Protein AF-A0A498IZJ6-F1 (afdb_monomer_lite)

Foldseek 3Di:
DDDPVPDDLVVLLVVLLPDDLVVLLVQLVPDVVSVVSLQDPPRDNPCPPPDAKDKDWDQDPPANVPIWIWIADPVVRDIDTDPRDPDDDDWDWDDDRFKTWTDDQWTWIDGSRNPDIDIDPGDPDGFDPWDKDWAQDPPPDPDRDIDIDTHDGD

Organism: Malus domestica (NCBI:txid3750)

pLDDT: mean 71.9, std 11.38, range [39.22, 87.38]

Structure (mmCIF, N/CA/C/O backbone):
data_AF-A0A498IZJ6-F1
#
_entry.id   AF-A0A498IZJ6-F1
#
loop_
_atom_site.group_PDB
_atom_site.id
_atom_site.type_symbol
_atom_site.label_atom_id
_atom_site.label_alt_id
_atom_site.label_comp_id
_atom_site.label_asym_id
_atom_site.label_entity_id
_atom_site.label_seq_id
_atom_site.pdbx_PDB_ins_code
_atom_site.Cartn_x
_atom_site.Cartn_y
_atom_site.Cartn_z
_atom_site.occupancy
_atom_site.B_iso_or_equiv
_atom_site.auth_seq_id
_atom_site.auth_comp_id
_atom_site.auth_asym_id
_atom_site.auth_atom_id
_atom_site.pdbx_PDB_model_num
ATOM 1 N N . MET A 1 1 ? -16.323 14.427 35.133 1.00 39.22 1 MET A N 1
ATOM 2 C CA . MET A 1 1 ? -15.721 14.574 33.794 1.00 39.22 1 MET A CA 1
ATOM 3 C C . MET A 1 1 ? -14.907 13.311 33.567 1.00 39.22 1 MET A C 1
ATOM 5 O O . MET A 1 1 ? -13.856 13.166 34.170 1.00 39.22 1 MET A O 1
ATOM 9 N N . THR A 1 2 ? -15.476 12.313 32.896 1.00 48.03 2 THR A N 1
ATOM 10 C CA . THR A 1 2 ? -14.804 11.030 32.653 1.00 48.03 2 THR A CA 1
ATOM 11 C C . THR A 1 2 ? -13.786 11.234 31.545 1.00 48.03 2 THR A C 1
ATOM 13 O O . THR A 1 2 ? -14.148 11.530 30.408 1.00 48.03 2 THR A O 1
ATOM 16 N N . GLU A 1 3 ? -12.505 11.148 31.883 1.00 59.25 3 GLU A N 1
ATOM 17 C CA . GLU A 1 3 ? -11.463 11.241 30.876 1.00 59.25 3 GLU A CA 1
ATOM 18 C C . GLU A 1 3 ? -11.480 10.003 29.974 1.00 59.25 3 GLU A C 1
ATOM 20 O O . GLU A 1 3 ? -11.543 8.864 30.442 1.00 59.25 3 GLU A O 1
ATOM 25 N N . ILE A 1 4 ? -11.356 10.229 28.666 1.00 62.50 4 ILE A N 1
ATOM 26 C CA . ILE A 1 4 ? -11.164 9.181 27.651 1.00 62.50 4 ILE A CA 1
ATOM 27 C C . ILE A 1 4 ? -9.932 8.302 27.947 1.00 62.50 4 ILE A C 1
ATOM 29 O O . ILE A 1 4 ? -9.859 7.170 27.476 1.00 62.50 4 ILE A O 1
ATOM 33 N N . SER A 1 5 ? -8.998 8.782 28.775 1.00 62.91 5 SER A N 1
ATOM 34 C CA . SER A 1 5 ? -7.843 8.032 29.283 1.00 62.91 5 SER A CA 1
ATOM 35 C C . SER A 1 5 ? -8.218 6.820 30.154 1.00 62.91 5 SER A C 1
ATOM 37 O O . SER A 1 5 ? -7.383 5.942 30.348 1.00 62.91 5 SER A O 1
ATOM 39 N N . SER A 1 6 ? -9.462 6.734 30.643 1.00 69.38 6 SER A N 1
ATOM 40 C CA . SER A 1 6 ? -9.964 5.609 31.454 1.00 69.38 6 SER A CA 1
ATOM 41 C C . SER A 1 6 ? -10.548 4.443 30.640 1.00 69.38 6 SER A C 1
ATOM 43 O O . SER A 1 6 ? -10.958 3.432 31.214 1.00 69.38 6 SER A O 1
ATOM 45 N N . LEU A 1 7 ? -10.606 4.561 29.308 1.00 78.25 7 LEU A N 1
ATOM 46 C CA . LEU A 1 7 ? -11.184 3.535 28.444 1.00 78.25 7 LEU A CA 1
ATOM 47 C C . LEU A 1 7 ? -10.202 2.373 28.219 1.00 78.25 7 LEU A C 1
ATOM 49 O O . LEU A 1 7 ? -9.027 2.593 27.931 1.00 78.25 7 LEU A O 1
ATOM 53 N N . SER A 1 8 ? -10.688 1.129 28.302 1.00 86.00 8 SER A N 1
ATOM 54 C CA . SER A 1 8 ? -9.873 -0.061 28.010 1.00 86.00 8 SER A CA 1
ATOM 55 C C . SER A 1 8 ? -9.292 -0.012 26.589 1.00 86.00 8 SER A C 1
ATOM 57 O O . SER A 1 8 ? -9.978 0.379 25.641 1.00 86.00 8 SER A O 1
ATOM 59 N N . SER A 1 9 ? -8.046 -0.478 26.441 1.00 83.62 9 SER A N 1
ATOM 60 C CA . SER A 1 9 ? -7.338 -0.618 25.158 1.00 83.62 9 SER A CA 1
ATOM 61 C C . SER A 1 9 ? -8.194 -1.307 24.092 1.00 83.62 9 SER A C 1
ATOM 63 O O . SER A 1 9 ? -8.222 -0.866 22.944 1.00 83.62 9 SER A O 1
ATOM 65 N N . ASP A 1 10 ? -8.918 -2.362 24.465 1.00 83.19 10 ASP A N 1
ATOM 66 C CA . ASP A 1 10 ? -9.689 -3.162 23.507 1.00 83.19 10 ASP A CA 1
ATOM 67 C C . ASP A 1 10 ? -10.897 -2.397 22.972 1.00 83.19 10 ASP A C 1
ATOM 69 O O . ASP A 1 10 ? -11.171 -2.416 21.773 1.00 83.19 10 ASP A O 1
ATOM 73 N N . VAL A 1 11 ? -11.570 -1.640 23.842 1.00 86.62 11 VAL A N 1
ATOM 74 C CA . VAL A 1 11 ? -12.684 -0.776 23.441 1.00 86.62 11 VAL A CA 1
ATOM 75 C C . VAL A 1 11 ? -12.174 0.363 22.561 1.00 86.62 11 VAL A C 1
ATOM 77 O O . VAL A 1 11 ? -12.809 0.702 21.566 1.00 86.62 11 VAL A O 1
ATOM 80 N N . MET A 1 12 ? -10.997 0.915 22.868 1.00 87.06 12 MET A N 1
ATOM 81 C CA . MET A 1 12 ? -10.388 1.956 22.042 1.00 87.06 12 MET A CA 1
ATOM 82 C C . MET A 1 12 ? -10.036 1.445 20.639 1.00 87.06 12 MET A C 1
ATOM 84 O O . MET A 1 12 ? -10.379 2.083 19.643 1.00 87.06 12 MET A O 1
ATOM 88 N N . LYS A 1 13 ? -9.402 0.268 20.541 1.00 83.88 13 LYS A N 1
ATOM 89 C CA . LYS A 1 13 ? -9.124 -0.386 19.251 1.00 83.88 13 LYS A CA 1
ATOM 90 C C . LYS A 1 13 ? -10.409 -0.633 18.471 1.00 83.88 13 LYS A C 1
ATOM 92 O O . LYS A 1 13 ? -10.448 -0.350 17.277 1.00 83.88 13 LYS A O 1
ATOM 97 N N . LEU A 1 14 ? -11.456 -1.104 19.147 1.00 85.25 14 LEU A N 1
ATOM 98 C CA . LEU A 1 14 ? -12.752 -1.349 18.531 1.00 85.25 14 LEU A CA 1
ATOM 99 C C . LEU A 1 14 ? -13.353 -0.056 17.963 1.00 85.25 14 LEU A C 1
ATOM 101 O O . LEU A 1 14 ? -13.701 -0.026 16.788 1.00 85.25 14 LEU A O 1
ATOM 105 N N . ILE A 1 15 ? -13.402 1.030 18.741 1.00 87.38 15 ILE A N 1
ATOM 106 C CA . ILE A 1 15 ? -13.911 2.333 18.277 1.00 87.38 15 ILE A CA 1
ATOM 107 C C . ILE A 1 15 ? -13.124 2.828 17.061 1.00 87.38 15 ILE A C 1
ATOM 109 O O . ILE A 1 15 ? -13.723 3.204 16.056 1.00 87.38 15 ILE A O 1
ATOM 113 N N . LEU A 1 16 ? -11.790 2.795 17.127 1.00 85.38 16 LEU A N 1
ATOM 114 C CA . LEU A 1 16 ? -10.938 3.206 16.010 1.00 85.38 16 LEU A CA 1
ATOM 115 C C . LEU A 1 16 ? -11.156 2.360 14.754 1.00 85.38 16 LEU A C 1
ATOM 117 O O . LEU A 1 16 ? -11.071 2.888 13.651 1.00 85.38 16 LEU A O 1
ATOM 121 N N . SER A 1 17 ? -11.450 1.069 14.906 1.00 81.75 17 SER A N 1
ATOM 122 C CA . SER A 1 17 ? -11.712 0.164 13.782 1.00 81.75 17 SER A CA 1
ATOM 123 C C . SER A 1 17 ? -13.012 0.493 13.025 1.00 81.75 17 SER A C 1
ATOM 125 O O . SER A 1 17 ? -13.178 0.099 11.870 1.00 81.75 17 SER A O 1
ATOM 127 N N . TYR A 1 18 ? -13.919 1.261 13.645 1.00 81.38 18 TYR A N 1
ATOM 128 C CA . TYR A 1 18 ? -15.123 1.785 12.995 1.00 81.38 18 TYR A CA 1
ATOM 129 C C . TYR A 1 18 ? -14.911 3.118 12.273 1.00 81.38 18 TYR A C 1
ATOM 131 O O . TYR A 1 18 ? -15.814 3.594 11.585 1.00 81.38 18 TYR A O 1
ATOM 139 N N . LEU A 1 19 ? -13.745 3.745 12.425 1.00 80.56 19 LEU A N 1
ATOM 140 C CA . LEU A 1 19 ? -13.457 5.004 11.755 1.00 80.56 19 LEU A CA 1
ATOM 141 C C . LEU A 1 19 ? -13.003 4.753 10.319 1.00 80.56 19 LEU A C 1
ATOM 143 O O . LEU A 1 19 ? -12.208 3.860 10.039 1.00 80.56 19 LEU A O 1
ATOM 147 N N . LEU A 1 20 ? -13.458 5.616 9.411 1.00 76.69 20 LEU A N 1
ATOM 148 C CA . LEU A 1 20 ? -12.941 5.659 8.048 1.00 76.69 20 LEU A CA 1
ATOM 149 C C . LEU A 1 20 ? -11.434 5.961 8.067 1.00 76.69 20 LEU A C 1
ATOM 151 O O . LEU A 1 20 ? -10.970 6.764 8.883 1.00 76.69 20 LEU A O 1
ATOM 155 N N . ILE A 1 21 ? -10.688 5.396 7.114 1.00 74.00 21 ILE A N 1
ATOM 156 C CA . ILE A 1 21 ? -9.237 5.603 6.961 1.00 74.00 21 ILE A CA 1
ATOM 157 C C . ILE A 1 21 ? -8.805 7.085 7.049 1.00 74.00 21 ILE A C 1
ATOM 159 O O . ILE A 1 21 ? -7.841 7.347 7.769 1.00 74.00 21 ILE A O 1
ATOM 163 N N . PRO A 1 22 ? -9.472 8.091 6.434 1.00 73.50 22 PRO A N 1
ATOM 164 C CA . PRO A 1 22 ? -9.018 9.479 6.523 1.00 73.50 22 PRO A CA 1
ATOM 165 C C . PRO A 1 22 ? -9.097 9.998 7.963 1.00 73.50 22 PRO A C 1
ATOM 167 O O . PRO A 1 22 ? -8.213 10.719 8.432 1.00 73.50 22 PRO A O 1
ATOM 170 N N . THR A 1 23 ? -10.148 9.608 8.684 1.00 79.56 23 THR A N 1
ATOM 171 C CA . THR A 1 23 ? -10.329 9.932 10.099 1.00 79.56 23 THR A CA 1
ATOM 172 C C . THR A 1 23 ? -9.284 9.222 10.944 1.00 79.56 23 THR A C 1
ATOM 174 O O . THR A 1 23 ? -8.745 9.828 11.864 1.00 79.56 23 THR A O 1
ATOM 177 N N . LEU A 1 24 ? -8.942 7.980 10.602 1.00 80.19 24 LEU A N 1
ATOM 178 C CA . LEU A 1 24 ? -7.921 7.200 11.290 1.00 80.19 24 LEU A CA 1
ATOM 179 C C . LEU A 1 24 ? -6.514 7.797 11.110 1.00 80.19 24 LEU A C 1
ATOM 181 O O . LEU A 1 24 ? -5.767 7.920 12.079 1.00 80.19 24 LEU A O 1
ATOM 185 N N . ILE A 1 25 ? -6.179 8.257 9.901 1.00 76.56 25 ILE A N 1
ATOM 186 C CA . ILE A 1 25 ? -4.926 8.975 9.613 1.00 76.56 25 ILE A CA 1
ATOM 187 C C . ILE A 1 25 ? -4.857 10.284 10.415 1.00 76.56 25 ILE A C 1
ATOM 189 O O . ILE A 1 25 ? -3.824 10.616 10.991 1.00 76.56 25 ILE A O 1
ATOM 193 N N . ARG A 1 26 ? -5.960 11.035 10.507 1.00 80.56 26 ARG A N 1
ATOM 194 C CA . ARG A 1 26 ? -6.005 12.247 11.347 1.00 80.56 26 ARG A CA 1
ATOM 195 C C . ARG A 1 26 ? -5.889 11.911 12.834 1.00 80.56 26 ARG A C 1
ATOM 197 O O . ARG A 1 26 ? -5.153 12.577 13.555 1.00 80.56 26 ARG A O 1
ATOM 204 N N . ALA A 1 27 ? -6.578 10.865 13.281 1.00 83.25 27 ALA A N 1
ATOM 205 C CA . ALA A 1 27 ? -6.551 10.361 14.649 1.00 83.25 27 ALA A CA 1
ATOM 206 C C . ALA A 1 27 ? -5.133 9.942 15.080 1.00 83.25 27 ALA A C 1
ATOM 208 O O . ALA A 1 27 ? -4.716 10.239 16.203 1.00 83.25 27 ALA A O 1
ATOM 209 N N . SER A 1 28 ? -4.363 9.313 14.187 1.00 80.00 28 SER A N 1
ATOM 210 C CA . SER A 1 28 ? -2.974 8.939 14.467 1.00 80.00 28 SER A CA 1
ATOM 211 C C . SER A 1 28 ? -2.042 10.154 14.572 1.00 80.00 28 SER A C 1
ATOM 213 O O . SER A 1 28 ? -1.088 10.118 15.346 1.00 80.00 28 S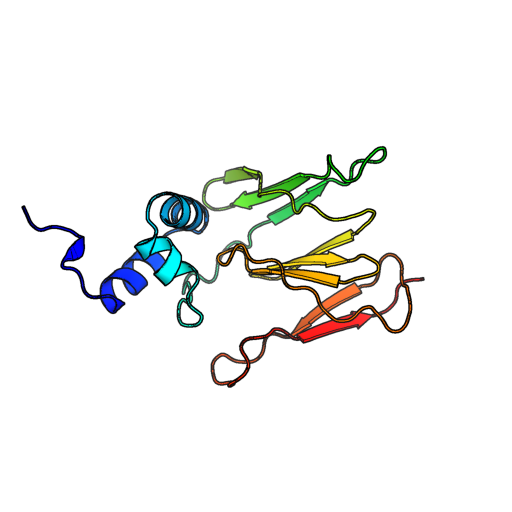ER A O 1
ATOM 215 N N . ALA A 1 29 ? -2.333 11.254 13.872 1.00 80.19 29 ALA A N 1
ATOM 216 C CA . ALA A 1 29 ? -1.526 12.474 13.931 1.00 80.19 29 ALA A CA 1
ATOM 217 C C . ALA A 1 29 ? -1.724 13.293 15.222 1.00 80.19 29 ALA A C 1
ATOM 219 O O . ALA A 1 29 ? -0.806 13.996 15.645 1.00 80.19 29 ALA A O 1
ATOM 220 N N . ILE A 1 30 ? -2.900 13.219 15.858 1.00 85.56 30 ILE A N 1
ATOM 221 C CA . ILE A 1 30 ? -3.242 14.086 17.002 1.00 85.56 30 ILE A CA 1
ATOM 222 C C . ILE A 1 30 ? -2.851 13.513 18.369 1.00 85.56 30 ILE A C 1
ATOM 224 O O . ILE A 1 30 ? -2.651 14.282 19.309 1.00 85.56 30 ILE A O 1
ATOM 228 N N . TYR A 1 31 ? -2.744 12.186 18.518 1.00 84.38 31 TYR A N 1
ATOM 229 C CA . TYR A 1 31 ? -2.487 11.574 19.824 1.00 84.38 31 TYR A CA 1
ATOM 230 C C . TYR A 1 31 ? -1.605 10.324 19.739 1.00 84.38 31 TYR A C 1
ATOM 232 O O . TYR A 1 31 ? -1.946 9.333 19.094 1.00 84.38 31 TYR A O 1
ATOM 240 N N . LYS A 1 32 ? -0.478 10.335 20.467 1.00 84.06 32 LYS A N 1
ATOM 241 C CA . LYS A 1 32 ? 0.531 9.255 20.446 1.00 84.06 32 LYS A CA 1
ATOM 242 C C . LYS A 1 32 ? -0.042 7.887 20.822 1.00 84.06 32 LYS A C 1
ATOM 244 O O . LYS A 1 32 ? 0.387 6.870 20.286 1.00 84.06 32 LYS A O 1
ATOM 249 N N . HIS A 1 33 ? -1.004 7.851 21.743 1.00 85.19 33 HIS A N 1
ATOM 250 C CA . HIS A 1 33 ? -1.614 6.594 22.168 1.00 85.19 33 HIS A CA 1
ATOM 251 C C . HIS A 1 33 ? -2.511 6.009 21.069 1.00 85.19 33 HIS A C 1
ATOM 253 O O . HIS A 1 33 ? -2.462 4.813 20.805 1.00 85.19 33 HIS A O 1
ATOM 259 N N . TRP A 1 34 ? -3.264 6.860 20.364 1.00 86.38 34 TRP A N 1
ATOM 260 C CA . TRP A 1 34 ? -4.059 6.440 19.209 1.00 86.38 34 TRP A CA 1
ATOM 261 C C . TRP A 1 34 ? -3.160 5.965 18.074 1.00 86.38 34 TRP A C 1
ATOM 263 O O . TRP A 1 34 ? -3.388 4.886 17.541 1.00 86.38 34 TRP A O 1
ATOM 273 N N . HIS A 1 35 ? -2.076 6.690 17.786 1.00 84.12 35 HIS A N 1
ATOM 274 C CA . HIS A 1 35 ? -1.050 6.229 16.852 1.00 84.12 35 HIS A CA 1
ATOM 275 C C . HIS A 1 35 ? -0.528 4.829 17.212 1.00 84.12 35 HIS A C 1
ATOM 277 O O . HIS A 1 35 ? -0.428 3.965 16.345 1.00 84.12 35 HIS A O 1
ATOM 283 N N . SER A 1 36 ? -0.219 4.580 18.490 1.00 84.69 36 SER A N 1
ATOM 284 C CA . SER A 1 36 ? 0.240 3.269 18.973 1.00 84.69 36 SER A CA 1
ATOM 285 C C . SER A 1 36 ? -0.783 2.155 18.714 1.00 84.69 36 SER A C 1
ATOM 287 O O . SER A 1 36 ? -0.421 1.079 18.238 1.00 84.69 36 SER A O 1
ATOM 289 N N . PHE A 1 37 ? -2.073 2.415 18.950 1.00 85.06 37 PHE A N 1
ATOM 290 C CA . PHE A 1 37 ? -3.122 1.438 18.655 1.00 85.06 37 PHE A CA 1
ATOM 291 C C . PHE A 1 37 ? -3.272 1.174 17.158 1.00 85.06 37 PHE A C 1
ATOM 293 O O . PHE A 1 37 ? -3.289 0.014 16.763 1.00 85.06 37 PHE A O 1
ATOM 300 N N . ILE A 1 38 ? -3.322 2.227 16.340 1.00 80.62 38 ILE A N 1
ATOM 301 C CA . ILE A 1 38 ? -3.514 2.145 14.881 1.00 80.62 38 ILE A CA 1
ATOM 302 C C . ILE A 1 38 ? -2.338 1.429 14.205 1.00 80.62 38 ILE A C 1
ATOM 304 O O . ILE A 1 38 ? -2.524 0.624 13.298 1.00 80.62 38 ILE A O 1
ATOM 308 N N . SER A 1 39 ? -1.115 1.692 14.672 1.00 76.25 39 SER A N 1
ATOM 309 C CA . SER A 1 39 ? 0.108 1.085 14.131 1.00 76.25 39 SER A CA 1
ATOM 310 C C . SER A 1 39 ? 0.366 -0.347 14.621 1.00 76.25 39 SER A C 1
ATOM 312 O O . SER A 1 39 ? 1.270 -1.017 14.109 1.00 76.25 39 SER A O 1
ATOM 314 N N . SER A 1 40 ? -0.423 -0.845 15.580 1.00 76.50 40 SER A N 1
ATOM 315 C CA . SER A 1 40 ? -0.282 -2.194 16.132 1.00 76.50 40 SER A CA 1
ATOM 316 C C . SER A 1 40 ? -0.465 -3.275 15.061 1.00 76.50 40 SER A C 1
ATOM 318 O O . SER A 1 40 ? -1.288 -3.156 14.158 1.00 76.50 40 SER A O 1
ATOM 320 N N . SER A 1 41 ? 0.260 -4.391 15.181 1.00 68.56 41 SER A N 1
ATOM 321 C CA . SER A 1 41 ? 0.037 -5.580 14.343 1.00 68.56 41 SER A CA 1
ATOM 322 C C . SER A 1 41 ? -1.335 -6.220 14.561 1.00 68.56 41 SER A C 1
ATOM 324 O O . SER A 1 41 ? -1.847 -6.859 13.654 1.00 68.56 41 SER A O 1
ATOM 326 N N . THR A 1 42 ? -1.922 -6.028 15.744 1.00 71.38 42 THR A N 1
ATOM 327 C CA . THR A 1 42 ? -3.245 -6.564 16.109 1.00 71.38 42 THR A CA 1
ATOM 328 C C . THR A 1 42 ? -4.403 -5.691 15.640 1.00 71.38 42 THR A C 1
ATOM 330 O O . THR A 1 42 ? -5.557 -6.090 15.765 1.00 71.38 42 THR A O 1
ATOM 333 N N . PHE A 1 43 ? -4.114 -4.487 15.142 1.00 73.00 43 PHE A N 1
ATOM 334 C CA . PHE A 1 43 ? -5.141 -3.594 14.641 1.00 73.00 43 PHE A CA 1
ATOM 335 C C . PHE A 1 43 ? -5.516 -4.011 13.222 1.00 73.00 43 PHE A C 1
ATOM 337 O O . PHE A 1 43 ? -4.705 -3.935 12.302 1.00 73.00 43 PHE A O 1
ATOM 344 N N . SER A 1 44 ? -6.752 -4.466 13.068 1.00 67.12 44 SER A N 1
ATOM 345 C CA . SER A 1 44 ? -7.373 -4.742 11.782 1.00 67.12 44 SER A CA 1
ATOM 346 C C . SER A 1 44 ? -8.604 -3.856 11.686 1.00 67.12 44 SER A C 1
ATOM 348 O O . SER A 1 44 ? -9.433 -3.851 12.599 1.00 67.12 44 SER A O 1
ATOM 350 N N . SER A 1 45 ? -8.696 -3.069 10.616 1.00 64.81 45 SER A N 1
ATOM 351 C CA . SER A 1 45 ? -9.934 -2.370 10.297 1.00 64.81 45 SER A CA 1
ATOM 352 C C . SER A 1 45 ? -10.874 -3.381 9.634 1.00 64.81 45 SER A C 1
ATOM 354 O O . SER A 1 45 ? -10.561 -3.858 8.545 1.00 64.81 45 SER A O 1
ATOM 356 N N . PRO A 1 46 ? -12.015 -3.741 10.249 1.00 53.88 46 PRO A N 1
ATOM 357 C CA . PRO A 1 46 ? -12.969 -4.686 9.676 1.00 53.88 46 PRO A CA 1
ATOM 358 C C . PRO A 1 46 ? -13.730 -4.101 8.482 1.00 53.88 46 PRO A C 1
ATOM 360 O O . PRO A 1 46 ? -14.506 -4.814 7.845 1.00 53.88 46 PRO A O 1
ATOM 363 N N . HIS A 1 47 ? -13.540 -2.814 8.171 1.00 54.84 47 HIS A N 1
ATOM 364 C CA . HIS A 1 47 ? -14.129 -2.187 7.000 1.00 54.84 47 HIS A CA 1
ATOM 365 C C . HIS A 1 47 ? -13.391 -2.662 5.749 1.00 54.84 47 HIS A C 1
ATOM 367 O O . HIS A 1 47 ?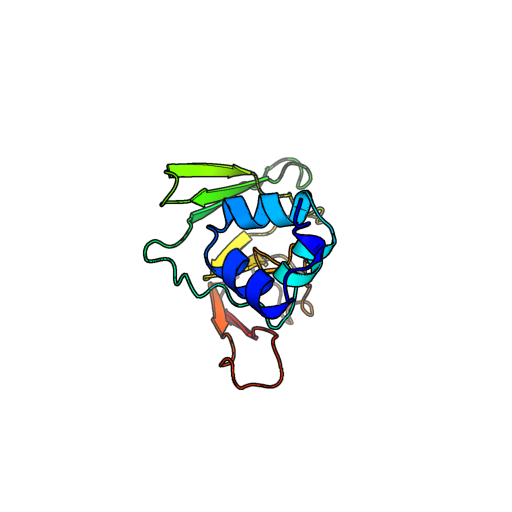 -12.602 -1.933 5.161 1.00 54.84 47 HIS A O 1
ATOM 373 N N . SER A 1 48 ? -13.700 -3.894 5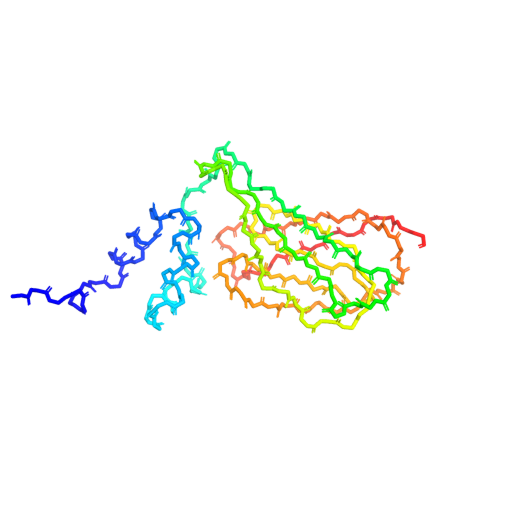.331 1.00 52.16 48 SER A N 1
ATOM 374 C CA . SER A 1 48 ? -13.610 -4.312 3.937 1.00 52.16 48 SER A CA 1
ATOM 375 C C . SER A 1 48 ? -14.346 -3.248 3.135 1.00 52.16 48 SER A C 1
ATOM 377 O O . SER A 1 48 ? -15.575 -3.115 3.201 1.00 52.16 48 SER A O 1
ATOM 379 N N . HIS A 1 49 ? -13.571 -2.378 2.503 1.00 58.19 49 HIS A N 1
ATOM 380 C CA . HIS A 1 49 ? -14.117 -1.255 1.784 1.00 58.19 49 HIS A CA 1
ATOM 381 C C . HIS A 1 49 ? -14.969 -1.818 0.646 1.00 58.19 49 HIS A C 1
ATOM 383 O O . HIS A 1 49 ? -14.444 -2.336 -0.332 1.00 58.19 49 HIS A O 1
ATOM 389 N N . LYS A 1 50 ? -16.302 -1.691 0.750 1.00 64.62 50 LYS A N 1
ATOM 390 C CA . LYS A 1 50 ? -17.224 -1.995 -0.364 1.00 64.62 50 LYS A CA 1
ATOM 391 C C . LYS A 1 50 ? -16.824 -1.264 -1.653 1.00 64.62 50 LYS A C 1
ATOM 393 O O . LYS A 1 50 ? -17.213 -1.683 -2.737 1.00 64.62 50 LYS A O 1
ATOM 398 N N . TYR A 1 51 ? -16.069 -0.175 -1.509 1.00 71.31 51 TYR A N 1
ATOM 399 C CA . TYR A 1 51 ? -15.509 0.627 -2.581 1.00 71.31 51 TYR A CA 1
ATOM 400 C C . TYR A 1 51 ? -14.001 0.785 -2.359 1.00 71.31 51 TYR A C 1
ATOM 402 O O . TYR A 1 51 ? -13.619 1.478 -1.412 1.00 71.31 51 TYR A O 1
ATOM 410 N N . PRO A 1 52 ? -13.149 0.166 -3.191 1.00 73.69 52 PRO A N 1
ATOM 411 C CA . PRO A 1 52 ? -11.707 0.267 -3.028 1.00 73.69 52 PRO A CA 1
ATOM 412 C C . PRO A 1 52 ? -11.257 1.721 -3.172 1.00 73.69 52 PRO A C 1
ATOM 414 O O . PRO A 1 52 ? -11.805 2.489 -3.969 1.00 73.69 52 PRO A O 1
ATOM 417 N N . TRP A 1 53 ? -10.259 2.103 -2.384 1.00 76.50 53 TRP A N 1
ATOM 418 C CA . TRP A 1 53 ? -9.603 3.394 -2.538 1.00 76.50 53 TRP A CA 1
ATOM 419 C C . TRP A 1 53 ? -8.791 3.412 -3.828 1.00 76.50 53 TRP A C 1
ATOM 421 O O . TRP A 1 53 ? -8.206 2.404 -4.220 1.00 76.50 53 TRP A O 1
ATOM 431 N N . PHE A 1 54 ? -8.758 4.564 -4.492 1.00 79.06 54 PHE A N 1
ATOM 432 C CA . PHE A 1 54 ? -7.972 4.727 -5.709 1.00 79.06 54 PHE A CA 1
ATOM 433 C C . PHE A 1 54 ? -6.733 5.562 -5.415 1.00 79.06 54 PHE A C 1
ATOM 435 O O . PHE A 1 54 ? -6.834 6.669 -4.895 1.00 79.06 54 PHE A O 1
ATOM 442 N N . PHE A 1 55 ? -5.560 5.056 -5.770 1.00 77.25 55 PHE A N 1
ATOM 443 C CA . PHE A 1 55 ? -4.296 5.724 -5.491 1.00 77.25 55 PHE A CA 1
ATOM 444 C C . PHE A 1 55 ? -3.595 6.126 -6.782 1.00 77.25 55 PHE A C 1
ATOM 446 O O . PHE A 1 55 ? -3.632 5.411 -7.781 1.00 77.25 55 PHE A O 1
ATOM 453 N N . LEU A 1 56 ? -2.943 7.285 -6.752 1.00 79.69 56 LEU A N 1
ATOM 454 C CA . LEU A 1 56 ? -2.200 7.826 -7.881 1.00 79.69 56 LEU A CA 1
ATOM 455 C C . LEU A 1 56 ? -0.821 8.283 -7.421 1.00 79.69 56 LEU A C 1
ATOM 457 O O . LEU A 1 56 ? -0.701 9.020 -6.444 1.00 79.69 56 LEU A O 1
ATOM 461 N N . TYR A 1 57 ? 0.212 7.909 -8.166 1.00 76.44 57 TYR A N 1
ATOM 462 C CA . TYR A 1 57 ? 1.562 8.423 -7.976 1.00 76.44 57 TYR A CA 1
ATOM 463 C C . TYR A 1 57 ? 1.986 9.214 -9.207 1.00 76.44 57 TYR A C 1
ATOM 465 O O . TYR A 1 57 ? 2.134 8.676 -10.304 1.00 76.44 57 TYR A O 1
ATOM 473 N N . GLY A 1 58 ? 2.166 10.515 -9.022 1.00 75.00 58 GLY A N 1
ATOM 474 C CA . GLY A 1 58 ? 2.727 11.405 -10.022 1.00 75.00 58 GLY A CA 1
ATOM 475 C C . GLY A 1 58 ? 4.248 11.349 -9.979 1.00 75.00 58 GLY A C 1
ATOM 476 O O . GLY A 1 58 ? 4.857 11.738 -8.980 1.00 75.00 58 GLY A O 1
ATOM 477 N N . ILE A 1 59 ? 4.852 10.906 -11.080 1.00 75.94 59 ILE A N 1
ATOM 478 C CA . ILE A 1 59 ? 6.299 10.968 -11.297 1.00 75.94 59 ILE A CA 1
ATOM 479 C C . ILE A 1 59 ? 6.620 12.303 -11.967 1.00 75.94 59 ILE A C 1
ATOM 481 O O . ILE A 1 59 ? 6.048 12.644 -13.002 1.00 75.94 59 ILE A O 1
ATOM 485 N N . HIS A 1 60 ? 7.539 13.064 -11.383 1.00 77.25 60 HIS A N 1
ATOM 486 C CA . HIS A 1 60 ? 7.993 14.326 -11.943 1.00 77.25 60 HIS A CA 1
ATOM 487 C C . HIS A 1 60 ? 9.254 14.116 -12.792 1.00 77.25 60 HIS A C 1
ATOM 489 O O . HIS A 1 60 ? 10.271 13.624 -12.304 1.00 77.25 60 HIS A O 1
ATOM 495 N N . ASN A 1 61 ? 9.208 14.527 -14.063 1.00 72.56 61 ASN A N 1
ATOM 496 C CA . ASN A 1 61 ? 10.249 14.204 -15.050 1.00 72.56 61 ASN A CA 1
ATOM 497 C C . ASN A 1 61 ? 11.619 14.838 -14.764 1.00 72.56 61 ASN A C 1
ATOM 499 O O . ASN A 1 61 ? 12.630 14.336 -15.246 1.00 72.56 61 ASN A O 1
ATOM 503 N N . THR A 1 62 ? 11.675 15.942 -14.013 1.00 74.81 62 THR A N 1
ATOM 504 C CA . THR A 1 62 ? 12.937 16.670 -13.786 1.00 74.81 62 THR A CA 1
ATOM 505 C C . THR A 1 62 ? 13.584 16.389 -12.433 1.00 74.81 62 THR A C 1
ATOM 507 O O . THR A 1 62 ? 14.770 16.652 -12.266 1.00 74.81 62 THR A O 1
ATOM 510 N N . SER A 1 63 ? 12.838 15.878 -11.449 1.00 71.88 63 SER A N 1
ATOM 511 C CA . SER A 1 63 ? 13.387 15.577 -10.123 1.00 71.88 63 SER A CA 1
ATOM 512 C C . SER A 1 63 ? 12.423 14.717 -9.316 1.00 71.88 63 SER A C 1
ATOM 514 O O . SER A 1 63 ? 11.270 15.095 -9.112 1.00 71.88 63 SER A O 1
ATOM 516 N N . SER A 1 64 ? 12.929 13.603 -8.784 1.00 69.94 64 SER A N 1
ATOM 517 C CA . SER A 1 64 ? 12.162 12.694 -7.925 1.00 69.94 64 SER A CA 1
ATOM 518 C C . SER A 1 64 ? 11.712 13.327 -6.610 1.00 69.94 64 SER A C 1
ATOM 520 O O . SER A 1 64 ? 10.757 12.851 -6.004 1.00 69.94 64 SER A O 1
ATOM 522 N N . ASN A 1 65 ? 12.350 14.422 -6.180 1.00 70.88 65 ASN A N 1
ATOM 523 C CA . ASN A 1 65 ? 11.960 15.143 -4.965 1.00 70.88 65 ASN A CA 1
ATOM 524 C C . ASN A 1 65 ? 10.572 15.794 -5.084 1.00 70.88 65 ASN A C 1
ATOM 526 O O . ASN A 1 65 ? 9.974 16.148 -4.071 1.00 70.88 65 ASN A O 1
ATOM 530 N N . PHE A 1 66 ? 10.058 15.950 -6.308 1.00 75.06 66 PHE A N 1
ATOM 531 C CA . PHE A 1 66 ? 8.728 16.497 -6.567 1.00 75.06 66 PHE A CA 1
ATOM 532 C C . PHE A 1 66 ? 7.681 15.426 -6.875 1.00 75.06 66 PHE A C 1
ATOM 534 O O . PHE A 1 66 ? 6.561 15.783 -7.237 1.00 75.06 66 PHE A O 1
ATOM 541 N N . ASN A 1 67 ? 8.000 14.138 -6.719 1.00 77.56 67 ASN A N 1
ATOM 542 C CA . ASN A 1 67 ? 7.001 13.085 -6.863 1.00 77.56 67 ASN A CA 1
ATOM 543 C C . ASN A 1 67 ? 5.916 13.225 -5.783 1.00 77.56 67 ASN A C 1
ATOM 545 O O . ASN A 1 67 ? 6.196 13.511 -4.609 1.00 77.56 67 ASN A O 1
ATOM 549 N N . GLN A 1 68 ? 4.661 13.023 -6.175 1.00 78.69 68 GLN A N 1
ATOM 550 C CA . GLN A 1 68 ? 3.505 13.196 -5.293 1.00 78.69 68 GLN A CA 1
ATOM 551 C C . GLN A 1 68 ? 2.607 11.972 -5.348 1.00 78.69 68 GLN A C 1
ATOM 553 O O . GLN A 1 68 ? 2.346 11.436 -6.418 1.00 78.69 68 GLN A O 1
ATOM 558 N N . SER A 1 69 ? 2.113 11.554 -4.190 1.00 78.56 69 SER A N 1
ATOM 559 C CA . SER A 1 69 ? 1.123 10.492 -4.051 1.00 78.56 69 SER A CA 1
ATOM 560 C C . SER A 1 69 ? -0.222 11.073 -3.620 1.00 78.56 69 SER A C 1
ATOM 562 O O . SER A 1 69 ? -0.293 11.968 -2.771 1.00 78.56 69 SER A O 1
ATOM 564 N N . PHE A 1 70 ? -1.296 10.542 -4.192 1.00 81.06 70 PHE A N 1
ATOM 565 C CA . PHE A 1 70 ? -2.671 10.911 -3.892 1.00 81.06 70 PHE A CA 1
ATOM 566 C C . PHE A 1 70 ? -3.517 9.668 -3.633 1.00 81.06 70 PHE A C 1
ATOM 568 O O . PHE A 1 70 ? -3.287 8.620 -4.231 1.00 81.06 70 PHE A O 1
ATOM 575 N N . ALA A 1 71 ? -4.504 9.810 -2.758 1.00 80.19 71 ALA A N 1
ATOM 576 C CA . ALA A 1 71 ? -5.524 8.816 -2.460 1.00 80.19 71 ALA A CA 1
ATOM 577 C C . ALA A 1 71 ? -6.902 9.428 -2.697 1.00 80.19 7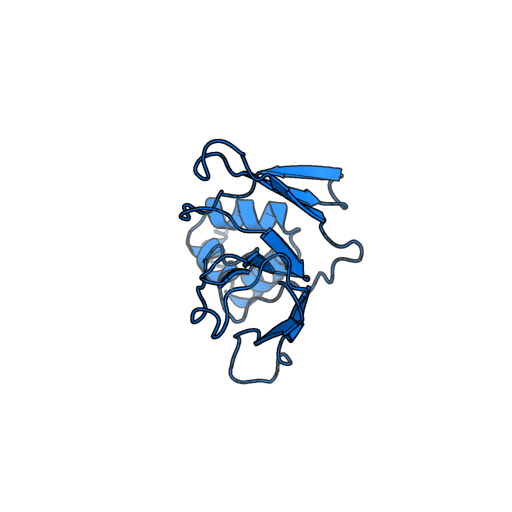1 ALA A C 1
ATOM 579 O O . ALA A 1 71 ? -7.174 10.522 -2.208 1.00 80.19 71 ALA A O 1
ATOM 580 N N . PHE A 1 72 ? -7.769 8.728 -3.406 1.00 83.00 72 PHE A N 1
ATOM 581 C CA . PHE A 1 72 ? -9.175 9.049 -3.549 1.00 83.00 72 PHE A CA 1
ATOM 582 C C . PHE A 1 72 ? -9.989 8.115 -2.666 1.00 83.00 72 PHE A C 1
ATOM 584 O O . PHE A 1 72 ? -9.932 6.891 -2.816 1.00 83.00 72 PHE A O 1
ATOM 591 N N . ASP A 1 73 ? -10.756 8.712 -1.760 1.00 79.56 73 ASP A N 1
ATOM 592 C CA . ASP A 1 73 ? -11.713 7.992 -0.934 1.00 79.56 73 ASP A CA 1
ATOM 593 C C . ASP A 1 73 ? -13.103 8.062 -1.580 1.00 79.56 73 ASP A C 1
ATOM 595 O O . ASP A 1 73 ? -13.715 9.138 -1.602 1.00 79.56 73 ASP A O 1
ATOM 599 N N . PRO A 1 74 ? -13.644 6.935 -2.067 1.00 80.81 74 PRO A N 1
ATOM 600 C CA . PRO A 1 74 ? -14.960 6.904 -2.693 1.00 80.81 74 PRO A CA 1
ATOM 601 C C . PRO A 1 74 ? -16.103 7.218 -1.719 1.00 80.81 74 PRO A C 1
ATOM 603 O O . PRO A 1 74 ? -17.170 7.630 -2.166 1.00 80.81 74 PRO A O 1
ATOM 606 N N . LEU A 1 75 ? -15.911 7.050 -0.403 1.00 79.62 75 LEU A N 1
ATOM 607 C CA . LEU A 1 75 ? -16.961 7.328 0.584 1.00 79.62 75 LEU A CA 1
ATOM 608 C C . LEU A 1 75 ? -17.091 8.820 0.888 1.00 79.62 75 LEU A C 1
ATOM 610 O O . LEU A 1 75 ? -18.204 9.316 1.051 1.00 79.62 75 LEU A O 1
ATOM 614 N N . SER A 1 76 ? -15.968 9.538 0.962 1.00 78.25 76 SER A N 1
ATOM 615 C CA . SER A 1 76 ? -15.980 10.993 1.142 1.00 78.25 76 SER A CA 1
ATOM 616 C C . SER A 1 76 ? -15.993 11.772 -0.174 1.00 78.25 76 SER A C 1
ATOM 618 O O . SER A 1 76 ? -16.259 12.971 -0.145 1.00 78.25 76 SER A O 1
ATOM 620 N N . ASN A 1 77 ? -15.760 11.110 -1.314 1.00 84.56 77 ASN A N 1
ATOM 621 C CA . ASN A 1 77 ? -15.612 11.727 -2.635 1.00 84.56 77 ASN A CA 1
ATOM 622 C C . ASN A 1 77 ? -14.538 12.831 -2.642 1.00 84.56 77 ASN A C 1
ATOM 624 O O . ASN A 1 77 ? -14.725 13.919 -3.191 1.00 84.56 77 ASN A O 1
ATOM 628 N N . LEU A 1 78 ? -13.414 12.563 -1.975 1.00 84.94 78 LEU A N 1
ATOM 629 C CA . LEU A 1 78 ? -12.323 13.515 -1.797 1.00 84.94 78 LEU A CA 1
ATOM 630 C C . LEU A 1 78 ? -10.979 12.892 -2.150 1.00 84.94 78 LEU A C 1
ATOM 632 O O . LEU A 1 78 ? -10.726 11.709 -1.924 1.00 84.94 78 LEU A O 1
ATOM 636 N N . TRP A 1 79 ? -10.100 13.748 -2.663 1.00 86.69 79 TRP A N 1
ATOM 637 C CA . TRP A 1 79 ? -8.694 13.444 -2.864 1.00 86.69 79 TRP A CA 1
ATOM 638 C C . TRP A 1 79 ? -7.869 13.937 -1.680 1.00 86.69 79 TRP A C 1
ATOM 640 O O . TRP A 1 79 ? -8.013 15.074 -1.225 1.00 86.69 79 TRP A O 1
ATOM 650 N N . PHE A 1 80 ? -6.949 13.098 -1.226 1.00 81.44 80 PHE A N 1
ATOM 651 C CA . PHE A 1 80 ? -5.993 13.400 -0.175 1.00 81.44 80 PHE A CA 1
ATOM 652 C C . PHE A 1 80 ? -4.583 13.252 -0.717 1.00 81.44 80 PHE A C 1
ATOM 654 O O . PHE A 1 80 ? -4.260 12.276 -1.390 1.00 81.44 80 PHE A O 1
ATOM 661 N N . ARG A 1 81 ? -3.719 14.213 -0.392 1.00 78.94 81 ARG A N 1
ATOM 662 C CA . ARG A 1 81 ? -2.289 14.074 -0.644 1.00 78.94 81 ARG A CA 1
ATOM 663 C C . ARG A 1 81 ? -1.680 13.202 0.445 1.00 78.94 81 ARG A C 1
ATOM 665 O O . ARG A 1 81 ? -1.852 13.474 1.632 1.00 78.94 81 ARG A O 1
ATOM 672 N N . LEU A 1 82 ? -0.959 12.178 0.026 1.00 74.38 82 LEU A N 1
ATOM 673 C CA . LEU A 1 82 ? -0.226 11.295 0.915 1.00 74.38 82 LEU A CA 1
ATOM 674 C C . LEU A 1 82 ? 1.171 11.870 1.177 1.00 74.38 82 LEU A C 1
ATOM 676 O O . LEU A 1 82 ? 1.699 12.624 0.351 1.00 74.38 82 LEU A O 1
ATOM 680 N N . PRO A 1 83 ? 1.787 11.545 2.323 1.00 67.81 83 PRO A N 1
ATOM 681 C CA . PRO A 1 83 ? 3.167 11.925 2.575 1.00 67.81 83 PRO A CA 1
ATOM 682 C C . PRO A 1 83 ? 4.068 11.318 1.492 1.00 67.81 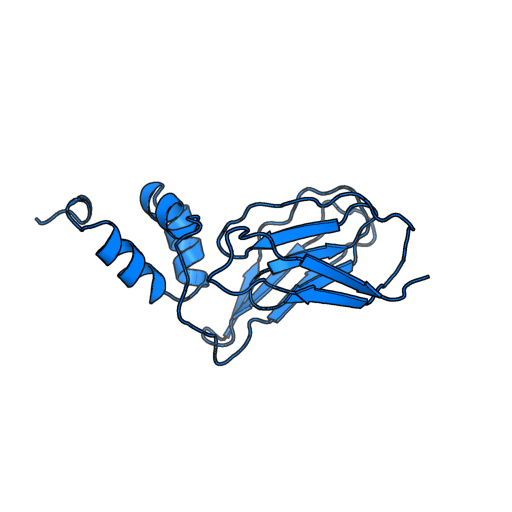83 PRO A C 1
ATOM 684 O O . PRO A 1 83 ? 4.132 10.097 1.335 1.00 67.81 83 PRO A O 1
ATOM 687 N N . SER A 1 84 ? 4.744 12.182 0.729 1.00 61.78 84 SER A N 1
ATOM 688 C CA . SER A 1 84 ? 5.693 11.750 -0.294 1.00 61.78 84 SER A CA 1
ATOM 689 C C . SER A 1 84 ? 6.842 11.004 0.385 1.00 61.78 84 SER A C 1
ATOM 691 O O . SER A 1 84 ? 7.458 11.549 1.305 1.00 61.78 84 SER A O 1
ATOM 693 N N . PRO A 1 85 ? 7.172 9.785 -0.054 1.00 58.25 85 PRO A N 1
ATOM 694 C CA . PRO A 1 85 ? 8.392 9.159 0.399 1.00 58.25 85 PRO A CA 1
ATOM 695 C C . PRO A 1 85 ? 9.610 9.901 -0.148 1.00 58.25 85 PRO A C 1
ATOM 697 O O . PRO A 1 85 ? 9.710 10.166 -1.347 1.00 58.25 85 PRO A O 1
ATOM 700 N N . THR A 1 86 ? 10.570 10.188 0.722 1.00 53.00 86 THR A N 1
ATOM 701 C CA . THR A 1 86 ? 11.874 10.727 0.333 1.00 53.00 86 THR A CA 1
ATOM 702 C C . THR A 1 86 ? 12.732 9.585 -0.219 1.00 53.00 86 THR A C 1
ATOM 704 O O . THR A 1 86 ? 13.496 8.976 0.527 1.00 53.00 86 THR A O 1
ATOM 707 N N . PHE A 1 87 ? 12.590 9.240 -1.504 1.00 54.38 87 PHE A N 1
ATOM 708 C CA . PHE A 1 87 ? 13.402 8.187 -2.132 1.00 54.38 87 PHE A CA 1
ATOM 709 C C . PHE A 1 87 ? 14.195 8.670 -3.352 1.00 54.38 87 PHE A C 1
ATOM 711 O O . PHE A 1 87 ? 13.740 9.550 -4.090 1.00 54.38 87 PHE A O 1
ATOM 718 N N . PRO A 1 88 ? 15.376 8.072 -3.596 1.00 43.69 88 PRO A N 1
ATOM 719 C CA . PRO A 1 88 ? 16.169 8.355 -4.778 1.00 43.69 88 PRO A CA 1
ATOM 720 C C . PRO A 1 88 ? 15.573 7.655 -6.011 1.00 43.69 88 PRO A C 1
ATOM 722 O O . PRO A 1 88 ? 15.714 6.452 -6.170 1.00 43.69 88 PRO A O 1
ATOM 725 N N . SER A 1 89 ? 14.963 8.465 -6.880 1.00 45.78 89 SER A N 1
ATOM 726 C CA . SER A 1 89 ? 14.832 8.315 -8.339 1.00 45.78 89 SER A CA 1
ATOM 727 C C . SER A 1 89 ? 14.135 7.083 -8.956 1.00 45.78 89 SER A C 1
ATOM 729 O O . SER A 1 89 ? 14.493 5.939 -8.717 1.00 45.78 89 SER A O 1
ATOM 731 N N . GLN A 1 90 ? 13.211 7.404 -9.876 1.00 48.91 90 GLN A N 1
ATOM 732 C CA . GLN A 1 90 ? 12.576 6.576 -10.916 1.00 48.91 90 GLN A CA 1
ATOM 733 C C . GLN A 1 90 ? 11.951 5.259 -10.455 1.00 48.91 90 GLN A C 1
ATOM 735 O O . GLN A 1 90 ? 12.591 4.211 -10.407 1.00 48.91 90 GLN A O 1
ATOM 740 N N . SER A 1 91 ? 10.648 5.306 -10.195 1.00 48.00 91 SER A N 1
ATOM 741 C CA . SER A 1 91 ? 9.902 4.124 -9.797 1.00 48.00 91 SER A CA 1
ATOM 742 C C . SER A 1 91 ? 8.436 4.188 -10.211 1.00 48.00 91 SER A C 1
ATOM 744 O O . SER A 1 91 ? 7.786 5.228 -10.107 1.00 48.00 91 SER A O 1
ATOM 746 N N . SER A 1 92 ? 7.933 3.055 -10.702 1.00 47.88 92 SER A N 1
ATOM 747 C CA . SER A 1 92 ? 6.511 2.833 -10.983 1.00 47.88 92 SER A CA 1
ATOM 748 C C . SER A 1 92 ? 5.829 2.369 -9.699 1.00 47.88 92 SER A C 1
ATOM 750 O O . SER A 1 92 ? 6.399 1.577 -8.956 1.00 47.88 92 SER A O 1
ATOM 752 N N . SER A 1 93 ? 4.646 2.882 -9.382 1.00 50.06 93 SER A N 1
ATOM 753 C CA . SER A 1 93 ? 3.927 2.513 -8.158 1.00 50.06 93 SER A CA 1
ATOM 754 C C . SER A 1 93 ? 2.688 1.692 -8.478 1.00 50.06 93 SER A C 1
ATOM 756 O O . SER A 1 93 ? 1.983 2.006 -9.436 1.00 50.06 93 SER A O 1
ATOM 758 N N . PHE A 1 94 ? 2.372 0.733 -7.620 1.00 48.41 94 PHE A N 1
ATOM 759 C CA . PHE A 1 94 ? 1.109 -0.002 -7.643 1.00 48.41 94 PHE A CA 1
ATOM 760 C C . PHE A 1 94 ? 0.557 -0.069 -6.214 1.00 48.41 94 PHE A C 1
ATOM 762 O O . PHE A 1 94 ? 1.292 0.181 -5.263 1.00 48.41 94 PHE A O 1
ATOM 769 N N . ASP A 1 95 ? -0.729 -0.355 -6.049 1.00 50.94 95 ASP A N 1
ATOM 770 C CA . ASP A 1 95 ? -1.342 -0.542 -4.730 1.00 50.94 95 ASP A CA 1
ATOM 771 C C . ASP A 1 95 ? -2.303 -1.732 -4.796 1.00 50.94 95 ASP A C 1
ATOM 773 O O . ASP A 1 95 ? -2.933 -1.977 -5.829 1.00 50.94 95 ASP A O 1
ATOM 777 N N . THR A 1 96 ? -2.375 -2.480 -3.703 1.00 51.88 96 THR A N 1
ATOM 778 C CA . THR A 1 96 ? -3.299 -3.596 -3.498 1.00 51.88 96 THR A CA 1
ATOM 779 C C . THR A 1 96 ? -3.828 -3.526 -2.074 1.00 51.88 96 THR A C 1
ATOM 781 O O . THR A 1 96 ? -3.032 -3.684 -1.147 1.00 51.88 96 THR A O 1
ATOM 784 N N . ASP A 1 97 ? -5.143 -3.323 -1.947 1.00 53.69 97 ASP A N 1
ATOM 785 C CA . ASP A 1 97 ? -6.045 -3.394 -0.781 1.00 53.69 97 ASP A CA 1
ATOM 786 C C . ASP A 1 97 ? -5.626 -2.770 0.568 1.00 53.69 97 ASP A C 1
ATOM 788 O O . ASP A 1 97 ? -6.514 -2.507 1.366 1.00 53.69 97 ASP A O 1
ATOM 792 N N . ASP A 1 98 ? -4.349 -2.466 0.823 1.00 63.06 98 ASP A N 1
ATOM 793 C CA . ASP A 1 98 ? -3.833 -1.899 2.075 1.00 63.06 98 ASP A CA 1
ATOM 794 C C . ASP A 1 98 ? -2.386 -1.339 1.983 1.00 63.06 98 ASP A C 1
ATOM 796 O O . ASP A 1 98 ? -1.839 -0.892 3.004 1.00 63.06 98 ASP A O 1
ATOM 800 N N . PHE A 1 99 ? -1.722 -1.354 0.813 1.00 63.44 99 PHE A N 1
ATOM 801 C CA . PHE A 1 99 ? -0.271 -1.114 0.699 1.00 63.44 99 PHE A CA 1
ATOM 802 C C . PHE A 1 99 ? 0.148 -0.204 -0.462 1.00 63.44 99 PHE A C 1
ATOM 804 O O . PHE A 1 99 ? 0.101 -0.592 -1.623 1.00 63.44 99 PHE A O 1
ATOM 811 N N . PHE A 1 100 ? 0.822 0.900 -0.146 1.00 65.31 100 PHE A N 1
ATOM 812 C CA . PHE A 1 100 ? 1.578 1.659 -1.141 1.00 65.31 100 PHE A CA 1
ATOM 813 C C . PHE A 1 100 ? 2.790 0.876 -1.617 1.00 65.31 100 PHE A C 1
ATOM 815 O O . PHE A 1 100 ? 3.616 0.514 -0.780 1.00 65.31 100 PHE A O 1
ATOM 822 N N . LEU A 1 101 ? 2.953 0.685 -2.928 1.00 68.31 101 LEU A N 1
ATOM 823 C CA . LEU A 1 101 ? 4.134 0.052 -3.520 1.00 68.31 101 LEU A CA 1
ATOM 824 C C . LEU A 1 101 ? 4.880 1.039 -4.408 1.00 68.31 101 LEU A C 1
ATOM 826 O O . LEU A 1 101 ? 4.281 1.805 -5.161 1.00 68.31 101 LEU A O 1
ATOM 830 N N . ILE A 1 102 ? 6.204 0.978 -4.361 1.00 64.06 102 ILE A N 1
ATOM 831 C CA . ILE A 1 102 ? 7.101 1.715 -5.241 1.00 64.06 102 ILE A CA 1
ATOM 832 C C . ILE A 1 102 ? 8.140 0.731 -5.785 1.00 64.06 102 ILE A C 1
ATOM 834 O O . ILE A 1 102 ? 8.936 0.147 -5.049 1.00 64.06 102 ILE A O 1
ATOM 838 N N . ILE A 1 103 ? 8.127 0.553 -7.102 1.00 61.50 103 ILE A N 1
ATOM 839 C CA . ILE A 1 103 ? 8.988 -0.359 -7.848 1.00 61.50 103 ILE A CA 1
ATOM 840 C C . ILE A 1 103 ? 10.110 0.455 -8.486 1.00 61.50 103 ILE A C 1
ATOM 842 O O . ILE A 1 103 ? 9.919 1.089 -9.525 1.00 61.50 103 ILE A O 1
ATOM 846 N N . GLY A 1 104 ? 11.274 0.430 -7.845 1.00 64.31 104 GLY A N 1
ATOM 847 C CA . GLY A 1 104 ? 12.555 0.857 -8.408 1.00 64.31 104 GLY A CA 1
ATOM 848 C C . GLY A 1 104 ? 13.574 -0.297 -8.383 1.00 64.31 104 GLY A C 1
ATOM 849 O O . GLY A 1 104 ? 13.179 -1.457 -8.238 1.00 64.31 104 GLY A O 1
ATOM 850 N N . PRO A 1 105 ? 14.892 -0.023 -8.463 1.00 59.94 105 PRO A N 1
ATOM 851 C CA . PRO A 1 105 ? 15.929 -1.055 -8.293 1.00 59.94 105 PRO A CA 1
ATOM 852 C C . PRO A 1 105 ? 15.859 -1.741 -6.917 1.00 59.94 105 PRO A C 1
ATOM 854 O O . PRO A 1 105 ? 16.241 -2.903 -6.761 1.00 59.94 105 PRO A O 1
ATOM 857 N N . ILE A 1 106 ? 15.329 -1.022 -5.927 1.00 63.84 106 ILE A N 1
ATOM 858 C CA . ILE A 1 106 ? 14.950 -1.530 -4.616 1.00 63.84 106 ILE A CA 1
ATOM 859 C C . ILE A 1 106 ? 13.438 -1.348 -4.489 1.00 63.84 106 ILE A C 1
ATOM 861 O O . ILE A 1 106 ? 12.920 -0.251 -4.698 1.00 63.84 106 ILE A O 1
ATOM 865 N N . PHE A 1 107 ? 12.738 -2.433 -4.177 1.00 73.38 107 PHE A N 1
ATOM 866 C CA . PHE A 1 107 ? 11.291 -2.440 -4.018 1.00 73.38 107 PHE A CA 1
ATOM 867 C C . PHE A 1 107 ? 10.926 -1.998 -2.596 1.00 73.38 107 PHE A C 1
ATOM 869 O O . PHE A 1 107 ? 11.435 -2.548 -1.613 1.00 73.38 107 PHE A O 1
ATOM 876 N N . THR A 1 108 ? 10.076 -0.975 -2.479 1.00 72.94 108 THR A N 1
ATOM 877 C CA . THR A 1 108 ? 9.628 -0.446 -1.186 1.00 72.94 108 THR A CA 1
ATOM 878 C C . THR A 1 108 ? 8.113 -0.418 -1.095 1.00 72.94 108 THR A C 1
ATOM 880 O O . THR A 1 108 ? 7.416 -0.167 -2.077 1.00 72.94 108 THR A O 1
ATOM 883 N N . PHE A 1 109 ? 7.593 -0.679 0.102 1.00 76.31 109 PHE A N 1
ATOM 884 C CA . PHE A 1 109 ? 6.164 -0.655 0.361 1.00 76.31 109 PHE A CA 1
ATOM 885 C C . PHE A 1 109 ? 5.823 -0.083 1.734 1.00 76.31 109 PHE A C 1
ATOM 887 O O . PHE A 1 109 ? 6.627 -0.165 2.660 1.00 76.31 109 PHE A O 1
ATOM 894 N N . SER A 1 110 ? 4.631 0.485 1.893 1.00 71.50 110 SER A N 1
ATOM 895 C CA . SER A 1 110 ? 4.119 0.938 3.189 1.00 71.50 110 SER A CA 1
ATOM 896 C C . SER A 1 110 ? 2.647 0.568 3.335 1.00 71.50 110 SER A C 1
ATOM 898 O O . SER A 1 110 ? 1.849 0.992 2.502 1.00 71.50 110 SER A O 1
ATOM 900 N N . PRO A 1 111 ? 2.246 -0.116 4.420 1.00 70.81 111 PRO A N 1
ATOM 901 C CA . PRO A 1 111 ? 0.836 -0.219 4.772 1.00 70.81 111 PRO A CA 1
ATOM 902 C C . PRO A 1 111 ? 0.253 1.182 5.003 1.00 70.81 111 PRO A C 1
ATOM 904 O O . PRO A 1 111 ? 0.895 2.000 5.679 1.00 70.81 111 PRO A O 1
ATOM 907 N N . ILE A 1 112 ? -0.953 1.452 4.496 1.00 68.19 112 ILE A N 1
ATOM 908 C CA . ILE A 1 112 ? -1.594 2.783 4.537 1.00 68.19 112 ILE A CA 1
ATOM 909 C C . ILE A 1 112 ? -1.656 3.335 5.969 1.00 68.19 112 ILE A C 1
ATOM 911 O O . ILE A 1 112 ? -1.352 4.500 6.216 1.00 68.19 112 ILE A O 1
ATOM 915 N N . LEU A 1 113 ? -1.997 2.480 6.935 1.00 66.50 113 LEU A N 1
ATOM 916 C CA . LEU A 1 113 ? -2.217 2.878 8.329 1.00 66.50 113 LEU A CA 1
ATOM 917 C C . LEU A 1 113 ? -0.957 2.873 9.196 1.00 66.50 113 LEU A C 1
ATOM 919 O O . LEU A 1 113 ? -0.960 3.437 10.290 1.00 66.50 113 LEU A O 1
ATOM 923 N N . LYS A 1 114 ? 0.123 2.235 8.733 1.00 66.44 114 LYS A N 1
ATOM 924 C CA . LYS A 1 114 ? 1.360 2.113 9.517 1.00 66.44 114 LYS A CA 1
ATOM 925 C C . LYS A 1 114 ? 2.388 3.183 9.172 1.00 66.44 114 LYS A C 1
ATOM 927 O O . LYS A 1 114 ? 3.356 3.300 9.918 1.00 66.44 114 LYS A O 1
ATOM 932 N N . CYS A 1 115 ? 2.185 3.942 8.082 1.00 62.84 115 CYS A N 1
ATOM 933 C CA . CYS A 1 115 ? 3.063 5.029 7.614 1.00 62.84 115 CYS A CA 1
ATOM 934 C C . CYS A 1 115 ? 4.560 4.690 7.735 1.00 62.84 115 CYS A C 1
ATOM 936 O O . CYS A 1 115 ? 5.390 5.540 8.061 1.00 62.84 115 CYS A O 1
ATOM 938 N N . ARG A 1 116 ? 4.904 3.418 7.515 1.00 68.12 116 ARG A N 1
ATOM 939 C CA . ARG A 1 116 ? 6.250 2.885 7.676 1.00 68.12 116 ARG A CA 1
ATOM 940 C C . ARG A 1 116 ? 6.640 2.231 6.374 1.00 68.12 116 ARG A C 1
ATOM 942 O O . ARG A 1 116 ? 6.129 1.171 6.026 1.00 68.12 116 ARG A O 1
ATOM 949 N N . TRP A 1 117 ? 7.605 2.852 5.719 1.00 72.31 117 TRP A N 1
ATOM 950 C CA . TRP A 1 117 ? 8.223 2.298 4.535 1.00 72.31 117 TRP A CA 1
ATOM 951 C C . TRP A 1 117 ? 9.125 1.127 4.907 1.00 72.31 117 TRP A C 1
ATOM 953 O O . TRP A 1 117 ? 10.013 1.233 5.757 1.00 72.31 117 TRP A O 1
ATOM 963 N N . LEU A 1 118 ? 8.865 -0.000 4.266 1.00 75.12 118 LEU A N 1
ATOM 964 C CA . LEU A 1 118 ? 9.652 -1.214 4.313 1.00 75.12 118 LEU A CA 1
ATOM 965 C C . LEU A 1 118 ? 10.331 -1.377 2.959 1.00 75.12 118 LEU A C 1
ATOM 967 O O . LEU A 1 118 ? 9.739 -1.109 1.919 1.00 75.12 118 LEU A O 1
ATOM 971 N N . SER A 1 119 ? 11.586 -1.802 2.986 1.00 74.62 119 SER A N 1
ATOM 972 C CA . SER A 1 119 ? 12.362 -2.107 1.792 1.00 74.62 119 SER A CA 1
ATOM 973 C C . SER A 1 119 ? 12.567 -3.606 1.721 1.00 74.62 119 SER A C 1
ATOM 975 O O . SER A 1 119 ? 12.921 -4.223 2.728 1.00 74.62 119 SER A O 1
ATOM 977 N N . THR A 1 120 ? 12.388 -4.194 0.546 1.00 76.50 120 THR A N 1
ATOM 978 C CA . THR A 1 120 ? 12.808 -5.576 0.314 1.00 76.50 120 THR A CA 1
ATOM 979 C C . THR A 1 120 ? 14.273 -5.618 -0.100 1.00 76.50 120 THR A C 1
ATOM 981 O O . THR A 1 120 ? 14.908 -4.589 -0.354 1.00 76.50 120 THR A O 1
ATOM 984 N N . SER A 1 121 ? 14.813 -6.832 -0.201 1.00 78.19 121 SER A N 1
ATOM 985 C CA . SER A 1 121 ? 16.048 -7.060 -0.942 1.00 78.19 121 SER A CA 1
ATOM 986 C C . SER A 1 121 ? 15.895 -6.581 -2.394 1.00 78.19 121 SER A C 1
ATOM 988 O O . SER A 1 121 ? 14.797 -6.705 -2.951 1.00 78.19 121 SER A O 1
ATOM 990 N N . PRO A 1 122 ? 16.971 -6.077 -3.021 1.00 75.00 122 PRO A N 1
ATOM 991 C CA . PRO A 1 122 ? 16.955 -5.703 -4.430 1.00 75.00 122 PRO A CA 1
ATOM 992 C C . PRO A 1 122 ? 16.603 -6.903 -5.314 1.00 75.00 122 PRO A C 1
ATOM 994 O O . PRO A 1 122 ? 16.846 -8.062 -4.954 1.00 75.00 122 PRO A O 1
ATOM 997 N N . PHE A 1 123 ? 16.033 -6.628 -6.486 1.00 74.56 123 PHE A N 1
ATOM 998 C CA . PHE A 1 123 ? 15.736 -7.682 -7.447 1.00 74.56 123 PHE A CA 1
ATOM 999 C C . PHE A 1 123 ? 17.018 -8.378 -7.905 1.00 74.56 123 PHE A C 1
ATOM 1001 O O . PHE A 1 123 ? 18.043 -7.742 -8.137 1.00 74.56 123 PHE A O 1
ATOM 1008 N N . ARG A 1 124 ? 16.940 -9.698 -8.122 1.00 80.12 124 ARG A N 1
ATOM 1009 C CA . ARG A 1 124 ? 18.034 -10.449 -8.766 1.00 80.12 124 ARG A CA 1
ATOM 1010 C C . ARG A 1 124 ? 18.311 -9.968 -10.192 1.00 80.12 124 ARG A C 1
ATOM 1012 O O . ARG A 1 124 ? 19.427 -10.107 -10.673 1.00 80.12 124 ARG A O 1
ATOM 1019 N N . PHE A 1 125 ? 17.291 -9.422 -10.851 1.00 79.94 125 PHE A N 1
ATOM 1020 C CA . PHE A 1 125 ? 17.360 -8.880 -12.201 1.00 79.94 125 PHE A CA 1
ATOM 1021 C C . PHE A 1 125 ? 16.630 -7.541 -12.224 1.00 79.94 125 PHE A C 1
ATOM 1023 O O . PHE A 1 125 ? 15.472 -7.483 -11.807 1.00 79.94 125 PHE A O 1
ATOM 1030 N N . SER A 1 126 ? 17.297 -6.491 -12.703 1.00 75.94 126 SER A N 1
ATOM 1031 C CA . SER A 1 126 ? 16.652 -5.198 -12.946 1.00 75.94 126 SER A CA 1
ATOM 1032 C C . SER A 1 126 ? 15.565 -5.354 -14.009 1.00 75.94 126 SER A C 1
ATOM 1034 O O . SER A 1 126 ? 15.747 -6.119 -14.955 1.00 75.94 126 SER A O 1
ATOM 1036 N N . ARG A 1 127 ? 14.432 -4.674 -13.828 1.00 76.69 127 ARG A N 1
ATOM 1037 C CA . ARG A 1 127 ? 13.248 -4.781 -14.693 1.00 76.69 127 ARG A CA 1
ATOM 1038 C C . ARG A 1 127 ? 12.548 -3.431 -14.772 1.00 76.69 127 ARG A C 1
ATOM 1040 O O . ARG A 1 127 ? 12.418 -2.759 -13.747 1.00 76.69 127 ARG A O 1
ATOM 1047 N N . ILE A 1 128 ? 12.038 -3.079 -15.947 1.00 75.56 128 ILE A N 1
ATOM 1048 C CA . ILE A 1 128 ? 11.176 -1.911 -16.156 1.00 75.56 128 ILE A CA 1
ATOM 1049 C C . ILE A 1 128 ? 9.741 -2.390 -16.408 1.00 75.56 128 ILE A C 1
ATOM 1051 O O . ILE A 1 128 ? 9.521 -3.339 -17.158 1.00 75.56 128 ILE A O 1
ATOM 1055 N N . ASN A 1 129 ? 8.760 -1.734 -15.777 1.00 75.00 129 ASN A N 1
ATOM 1056 C CA . ASN A 1 129 ? 7.324 -2.039 -15.877 1.00 75.00 129 ASN A CA 1
ATOM 1057 C C . ASN A 1 129 ? 6.944 -3.518 -15.624 1.00 75.00 129 ASN A C 1
ATOM 1059 O O . ASN A 1 129 ? 6.208 -4.102 -16.426 1.00 75.00 129 ASN A O 1
ATOM 1063 N N . PRO A 1 130 ? 7.434 -4.165 -14.549 1.00 82.25 130 PRO A N 1
ATOM 1064 C CA . PRO A 1 130 ? 6.987 -5.511 -14.228 1.00 82.25 130 PRO A CA 1
ATOM 1065 C C . PRO A 1 130 ? 5.547 -5.503 -13.691 1.00 82.25 130 PRO A C 1
ATOM 1067 O O . PRO A 1 130 ? 5.105 -4.538 -13.067 1.00 82.25 130 PRO A O 1
ATOM 1070 N N . LEU A 1 131 ? 4.837 -6.616 -13.871 1.00 82.88 131 LEU A N 1
ATOM 1071 C CA . LEU A 1 131 ? 3.589 -6.871 -13.159 1.00 82.88 131 LEU A CA 1
ATOM 1072 C C . LEU A 1 131 ? 3.928 -7.288 -11.722 1.00 82.88 131 LEU A C 1
ATOM 1074 O O . LEU A 1 131 ? 4.746 -8.190 -11.528 1.00 82.88 131 LEU A O 1
ATOM 1078 N N . VAL A 1 132 ? 3.294 -6.667 -10.728 1.00 79.06 132 VAL A N 1
ATOM 1079 C CA . VAL A 1 132 ? 3.474 -7.020 -9.313 1.00 79.06 132 VAL A CA 1
ATOM 1080 C C . VAL A 1 132 ? 2.154 -7.485 -8.720 1.00 79.06 132 VAL A C 1
ATOM 1082 O O . VAL A 1 132 ? 1.156 -6.775 -8.787 1.00 79.06 132 VAL A O 1
ATOM 1085 N N . GLY A 1 133 ? 2.168 -8.682 -8.142 1.00 78.69 133 GLY A N 1
ATOM 1086 C CA . GLY A 1 133 ? 1.099 -9.225 -7.315 1.00 78.69 133 GLY A CA 1
ATOM 1087 C C . GLY A 1 133 ? 1.522 -9.285 -5.850 1.00 78.69 133 GLY A C 1
ATOM 1088 O O . GLY A 1 133 ? 2.707 -9.443 -5.543 1.00 78.69 133 GLY A O 1
ATOM 1089 N N . VAL A 1 134 ? 0.547 -9.174 -4.954 1.00 78.00 134 VAL A N 1
ATOM 1090 C CA . VAL A 1 134 ? 0.742 -9.280 -3.505 1.00 78.00 134 VAL A CA 1
ATOM 1091 C C . VAL A 1 134 ? 0.021 -10.522 -3.011 1.00 78.00 134 VAL A C 1
ATOM 1093 O O . VAL A 1 134 ? -1.161 -10.705 -3.287 1.00 78.00 134 VAL A O 1
ATOM 1096 N N . ASP A 1 135 ? 0.747 -11.371 -2.294 1.00 77.06 135 ASP A N 1
ATOM 1097 C CA . ASP A 1 135 ? 0.209 -12.531 -1.597 1.00 77.06 135 ASP A CA 1
ATOM 1098 C C . ASP A 1 135 ? 0.345 -12.290 -0.089 1.00 77.06 135 ASP A C 1
ATOM 1100 O O . ASP A 1 135 ? 1.433 -12.361 0.503 1.00 77.06 135 ASP A O 1
ATOM 1104 N N . SER A 1 136 ? -0.781 -11.893 0.502 1.00 68.50 136 SER A N 1
ATOM 1105 C CA . SER A 1 136 ? -0.915 -11.610 1.927 1.00 68.50 136 SER A CA 1
ATOM 1106 C C . SER A 1 136 ? -1.207 -12.915 2.664 1.00 68.50 136 SER A C 1
ATOM 1108 O O . SER A 1 136 ? -2.226 -13.553 2.384 1.00 68.50 136 SER A O 1
ATOM 1110 N N . PRO A 1 137 ? -0.363 -13.325 3.626 1.00 63.97 137 PRO A N 1
ATOM 1111 C CA . PRO A 1 137 ? -0.586 -14.578 4.319 1.00 63.97 137 PRO A CA 1
ATOM 1112 C C . PRO A 1 137 ? -1.855 -14.483 5.187 1.00 63.97 137 PRO A C 1
ATOM 1114 O O . PRO A 1 137 ? -2.193 -13.403 5.684 1.00 63.97 137 PRO A O 1
ATOM 1117 N N . PRO A 1 138 ? -2.576 -15.599 5.396 1.00 59.16 138 PRO A N 1
ATOM 1118 C CA . PRO A 1 138 ? -3.795 -15.601 6.194 1.00 59.16 138 PRO A CA 1
ATOM 1119 C C . PRO A 1 138 ? -3.513 -15.109 7.618 1.00 59.16 138 PRO A C 1
ATOM 1121 O O . PRO A 1 138 ? -2.433 -15.334 8.175 1.00 59.16 138 PRO A O 1
ATOM 1124 N N . SER A 1 139 ? -4.517 -14.475 8.227 1.00 55.16 139 SER A N 1
ATOM 1125 C CA . SER A 1 139 ? -4.464 -13.843 9.556 1.00 55.16 139 SER A CA 1
ATOM 1126 C C . SER A 1 139 ? -4.067 -14.781 10.709 1.00 55.16 139 SER A C 1
ATOM 1128 O O . SER A 1 139 ? -3.794 -14.314 11.811 1.00 55.16 139 SER A O 1
ATOM 1130 N N . SER A 1 140 ? -4.002 -16.093 10.465 1.00 52.69 140 SER A N 1
ATOM 1131 C CA . SER A 1 140 ? -3.547 -17.130 11.399 1.00 52.69 140 SER A CA 1
ATOM 1132 C C . SER A 1 140 ? -2.038 -17.414 11.355 1.00 52.69 140 SER A C 1
ATOM 1134 O O . SER A 1 140 ? -1.556 -18.250 12.118 1.00 52.69 140 SER A O 1
ATOM 1136 N N . SER A 1 141 ? -1.290 -16.793 10.441 1.00 50.44 141 SER A N 1
ATOM 1137 C CA . SER A 1 141 ? 0.145 -17.040 10.259 1.00 50.44 141 SER A CA 1
ATOM 1138 C C . SER A 1 141 ? 1.014 -16.147 11.156 1.00 50.44 141 SER A C 1
ATOM 1140 O O . SER A 1 141 ? 0.700 -14.991 11.432 1.00 50.44 141 SER A O 1
ATOM 1142 N N . SER A 1 142 ? 2.137 -16.694 11.625 1.00 51.06 142 SER A N 1
ATOM 1143 C CA . SER A 1 142 ? 3.065 -16.039 12.560 1.00 51.06 142 SER A CA 1
ATOM 1144 C C . SER A 1 142 ? 3.920 -14.930 11.931 1.00 51.06 142 SER A C 1
ATOM 1146 O O . SER A 1 142 ? 4.609 -14.207 12.654 1.00 51.06 142 SER A O 1
ATOM 1148 N N . SER A 1 143 ? 3.880 -14.767 10.604 1.00 50.50 143 SER A N 1
ATOM 1149 C CA . SER A 1 143 ? 4.621 -13.738 9.874 1.00 50.50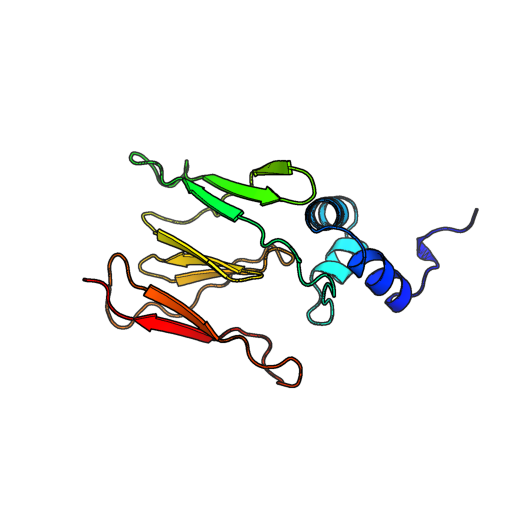 143 SER A CA 1
ATOM 1150 C C . SER A 1 143 ? 3.661 -12.725 9.236 1.00 50.50 143 SER A C 1
ATOM 1152 O O . SER A 1 143 ? 3.041 -13.036 8.223 1.00 50.50 143 SER A O 1
ATOM 1154 N N . PRO A 1 144 ? 3.570 -11.489 9.756 1.00 61.41 144 PRO A N 1
ATOM 1155 C CA . PRO A 1 144 ? 2.660 -10.457 9.250 1.00 61.41 144 PRO A CA 1
ATOM 1156 C C . PRO A 1 144 ? 3.191 -9.747 7.990 1.00 61.41 144 PRO A C 1
ATOM 1158 O O . PRO A 1 144 ? 2.778 -8.627 7.691 1.00 61.41 144 PRO A O 1
ATOM 1161 N N . ILE A 1 145 ? 4.182 -10.332 7.311 1.00 68.75 145 ILE A N 1
ATOM 1162 C CA . ILE A 1 145 ? 4.897 -9.693 6.204 1.00 68.75 145 ILE A CA 1
ATOM 1163 C C . ILE A 1 145 ? 4.295 -10.213 4.893 1.00 68.75 145 ILE A C 1
ATOM 1165 O O . ILE A 1 145 ? 4.333 -11.425 4.677 1.00 68.75 145 ILE A O 1
ATOM 1169 N N . PRO A 1 146 ? 3.745 -9.335 4.034 1.00 74.00 146 PRO A N 1
ATOM 1170 C CA . PRO A 1 146 ? 3.228 -9.741 2.733 1.00 74.00 146 PRO A CA 1
ATOM 1171 C C . PRO A 1 146 ? 4.363 -10.254 1.848 1.00 74.00 146 PRO A C 1
ATOM 1173 O O . PRO A 1 146 ? 5.499 -9.769 1.914 1.00 74.00 146 PRO A O 1
ATOM 1176 N N . SER A 1 147 ? 4.045 -11.231 1.007 1.00 79.06 147 SER A N 1
ATOM 1177 C CA . SER A 1 147 ? 4.944 -11.698 -0.040 1.00 79.06 147 SER A CA 1
ATOM 1178 C C . SER A 1 147 ? 4.567 -11.060 -1.375 1.00 79.06 147 SER A C 1
ATOM 1180 O O . SER A 1 147 ? 3.410 -10.731 -1.623 1.00 79.06 147 SER A O 1
ATOM 1182 N N . PHE A 1 148 ? 5.564 -10.827 -2.224 1.00 80.12 148 PHE A N 1
ATOM 1183 C CA . PHE A 1 148 ? 5.387 -10.128 -3.494 1.00 80.12 148 PHE A CA 1
ATOM 1184 C C . PHE A 1 148 ? 5.852 -11.016 -4.638 1.00 80.12 148 PHE A C 1
ATOM 1186 O O . PHE A 1 148 ? 6.961 -11.557 -4.605 1.00 80.12 148 PHE A O 1
ATOM 1193 N N . VAL A 1 149 ? 5.018 -11.136 -5.666 1.00 84.44 149 VAL A N 1
ATOM 1194 C CA . VAL A 1 149 ? 5.331 -11.861 -6.897 1.00 84.44 149 VAL A CA 1
ATOM 1195 C C . VAL A 1 149 ? 5.524 -10.842 -8.007 1.00 84.44 149 VAL A C 1
ATOM 1197 O O . VAL A 1 149 ? 4.654 -10.016 -8.256 1.00 84.44 149 VAL A O 1
ATOM 1200 N N . VAL A 1 150 ? 6.670 -10.897 -8.682 1.00 82.75 150 VAL A N 1
ATOM 1201 C CA . VAL A 1 150 ? 7.026 -9.958 -9.751 1.00 82.75 150 VAL A CA 1
ATOM 1202 C C . VAL A 1 150 ? 7.245 -10.733 -11.042 1.00 82.75 150 VAL A C 1
ATOM 1204 O O . VAL A 1 150 ? 8.090 -11.629 -11.091 1.00 82.75 150 VAL A O 1
ATOM 1207 N N . VAL A 1 151 ? 6.477 -10.407 -12.083 1.00 86.69 151 VAL A N 1
ATOM 1208 C CA . VAL A 1 151 ? 6.447 -11.143 -13.356 1.00 86.69 151 VAL A CA 1
ATOM 1209 C C . VAL A 1 151 ? 6.683 -10.190 -14.527 1.00 86.69 151 VAL A C 1
ATOM 1211 O O . VAL A 1 151 ? 6.085 -9.120 -14.610 1.00 86.69 151 VAL A O 1
ATOM 1214 N N . GLY A 1 152 ? 7.541 -10.593 -15.467 1.00 85.88 152 GLY A N 1
ATOM 1215 C CA . GLY A 1 152 ? 7.819 -9.816 -16.679 1.00 85.88 152 GLY A CA 1
ATOM 1216 C C . GLY A 1 152 ? 8.701 -8.587 -16.437 1.00 85.88 152 GLY A C 1
ATOM 1217 O O . GLY A 1 152 ? 9.548 -8.594 -15.543 1.00 85.88 152 GLY A O 1
ATOM 1218 N N . GLY A 1 153 ? 8.527 -7.558 -17.266 1.00 80.25 153 GLY A N 1
ATOM 1219 C CA . GLY A 1 153 ? 9.401 -6.384 -17.334 1.00 80.25 153 GLY A CA 1
ATOM 1220 C C . GLY A 1 153 ? 10.685 -6.634 -18.135 1.00 80.25 153 GLY A C 1
ATOM 1221 O O . GLY A 1 153 ? 11.181 -7.765 -18.172 1.00 80.25 153 GLY A O 1
ATOM 1222 N N . VAL A 1 154 ? 11.181 -5.585 -18.796 1.00 71.38 154 VAL A N 1
ATOM 1223 C CA . VAL A 1 154 ? 12.337 -5.613 -19.720 1.00 71.38 154 VAL A CA 1
ATOM 1224 C C . VAL A 1 154 ? 13.442 -4.697 -19.216 1.00 71.38 154 VAL A C 1
ATOM 1226 O O . VAL A 1 154 ? 13.094 -3.695 -18.550 1.00 71.38 154 VAL A O 1
#

Secondary structure (DSSP, 8-state):
---GGGS-HHHHHHHHHTS-HHHHHHHHHH-HHHHHHHHSTT-------SS--EEEEEPPTT-GGG-EEEEEETTTTEEEEEPPP---S--EEEEETTEEEEESSSEEEEETTT---EEPPPPSS--SS-EEEEEPPPTTSS--PPEEEEE---

Sequence (154 aa):
MTEISSLSSDVMKLILSYLLIPTLIRASAIYKHWHSFISSSTFSSPHSHKYPWFFLYGIHNTSSNFNQSFAFDPLSNLWFRLPSPTFPSQSSSFDTDDFFLIIGPIFTFSPILKCRWLSTSPFRFSRINPLVGVDSPPSSSSSPIPSFVVVGGV

InterPro domains:
  IPR001810 F-box domain [PF00646] (4-43)
  IPR036047 F-box-like domain superfamily [SSF81383] (4-59)

Radius of gyration: 17.29 Å; chains: 1; bounding box: 35×34×54 Å